Protein AF-A0A9P1CKZ2-F1 (afdb_monomer_lite)

Radius of gyration: 14.15 Å; chains: 1; bounding box: 36×32×31 Å

Organism: NCBI:txid2562237

Foldseek 3Di:
DDDPVVVVVCLPDDPVVCLVVPDLCSLVVLLVCLVVCPDPNVVSNVVVLCCQQPNDVRVLLVLLLDPRSLSVLLSSLVPDDPVSLVSNVVSCVVCVVVLVVDPSSVSSVVSNCVRVPD

Sequence (118 aa):
MGNQKFDEFWVKNLNVKVLLRVMPWAAFHFEKCLDIATGELEEERRALLAELLWGPGPPLLEIMLDRFGNYIAQRVIALSSSQEEERLQELLEKVRHKLRQSTNGKRILQAARRKFEV

InterPro domains:
  IPR001313 Pumilio RNA-binding repeat [PS50302] (51-93)
  IPR011989 Armadillo-like helical [G3DSA:1.25.10.10] (23-117)
  IPR016024 Armadillo-type fold [SSF48371] (30-111)
  IPR033133 Pumilio homology domain [PS50303] (1-116)

pLDDT: mean 70.17, std 18.51, range [33.28, 91.12]

Secondary structure (DSSP, 8-state):
---HHHHHHHHHH--HHHHHHH-TTHHHHHHHHHHH-SSTTHHHHHHHHHHHHHSSS-HHHHHHHSTTTHHHHHHHHHH--HHHHHHHHHHHHHHHHHHHHSHHHHHHHHHHHHHTT-

Structure (mmCIF, N/CA/C/O backbone):
data_AF-A0A9P1CKZ2-F1
#
_entry.id   AF-A0A9P1CKZ2-F1
#
loop_
_atom_site.group_PDB
_atom_site.id
_atom_site.type_symbol
_atom_site.label_atom_id
_atom_site.label_alt_id
_atom_site.label_comp_id
_atom_site.label_asym_id
_atom_site.label_entity_id
_atom_site.label_seq_id
_atom_site.pdbx_PDB_ins_code
_atom_site.Cartn_x
_atom_site.Cartn_y
_atom_site.Cartn_z
_atom_site.occupancy
_atom_site.B_iso_or_equiv
_atom_site.auth_seq_id
_atom_site.auth_comp_id
_atom_site.auth_asym_id
_atom_site.auth_atom_id
_atom_site.pdbx_PDB_model_num
ATOM 1 N N . MET A 1 1 ? 23.828 10.791 19.062 1.00 33.28 1 MET A N 1
ATOM 2 C CA . MET A 1 1 ? 23.459 11.979 18.259 1.00 33.28 1 MET A CA 1
ATOM 3 C C . MET A 1 1 ? 22.911 11.494 16.926 1.00 33.28 1 MET A C 1
ATOM 5 O O . MET A 1 1 ? 23.668 11.322 15.984 1.00 33.28 1 MET A O 1
ATOM 9 N N . GLY A 1 2 ? 21.625 11.136 16.895 1.00 41.41 2 GLY A N 1
ATOM 10 C CA . GLY A 1 2 ? 20.964 10.604 15.703 1.00 41.41 2 GLY A CA 1
ATOM 11 C C . GLY A 1 2 ? 20.309 11.729 14.910 1.00 41.41 2 GLY A C 1
ATOM 12 O O . GLY A 1 2 ? 19.359 12.328 15.391 1.00 41.41 2 GLY A O 1
ATOM 13 N N . ASN A 1 3 ? 20.902 12.063 13.765 1.00 38.16 3 ASN A N 1
ATOM 14 C CA . ASN A 1 3 ? 20.295 12.377 12.462 1.00 38.16 3 ASN A CA 1
ATOM 15 C C . ASN A 1 3 ? 18.903 13.036 12.342 1.00 38.16 3 ASN A C 1
ATOM 17 O O . ASN A 1 3 ? 18.265 12.897 11.306 1.00 38.16 3 ASN A O 1
ATOM 21 N N . GLN A 1 4 ? 18.487 13.878 13.281 1.00 42.25 4 GLN A N 1
ATOM 22 C CA . GLN A 1 4 ? 17.218 14.615 13.194 1.00 42.25 4 GLN A CA 1
ATOM 23 C C . GLN A 1 4 ? 17.089 15.478 11.914 1.00 42.25 4 GLN A C 1
ATOM 25 O O . GLN A 1 4 ? 15.999 15.657 11.386 1.00 42.25 4 GLN A O 1
ATOM 30 N N . LYS A 1 5 ? 18.214 15.954 11.355 1.00 38.44 5 LYS A N 1
ATOM 31 C CA . LYS A 1 5 ? 18.247 16.690 10.074 1.00 38.44 5 LYS A CA 1
ATOM 32 C C . LYS A 1 5 ? 18.209 15.803 8.828 1.00 38.44 5 LYS A C 1
ATOM 34 O O . LYS A 1 5 ? 17.883 16.294 7.752 1.00 38.44 5 LYS A O 1
ATOM 39 N N . PHE A 1 6 ? 18.596 14.534 8.948 1.00 40.03 6 PHE A N 1
ATOM 40 C CA . PHE A 1 6 ? 18.553 13.600 7.826 1.00 40.03 6 PHE A CA 1
ATOM 41 C C . PHE A 1 6 ? 17.095 13.221 7.572 1.00 40.03 6 PHE A C 1
ATOM 43 O O . PHE A 1 6 ? 16.614 13.386 6.457 1.00 40.03 6 PHE A O 1
ATOM 50 N N . ASP A 1 7 ? 16.368 12.853 8.626 1.00 41.47 7 ASP A N 1
ATOM 51 C CA . ASP A 1 7 ? 14.977 12.400 8.541 1.00 41.47 7 ASP A CA 1
ATOM 52 C C . ASP A 1 7 ? 14.039 13.489 7.982 1.00 41.47 7 ASP A C 1
ATOM 54 O O . ASP A 1 7 ? 13.259 13.219 7.070 1.00 41.47 7 ASP A O 1
ATOM 58 N N . GLU A 1 8 ? 14.190 14.752 8.403 1.00 38.31 8 GLU A N 1
ATOM 59 C CA . GLU A 1 8 ? 13.417 15.874 7.840 1.00 38.31 8 GLU A CA 1
ATOM 60 C C . GLU A 1 8 ? 13.680 16.127 6.347 1.00 38.31 8 GLU A C 1
ATOM 62 O O . GLU A 1 8 ? 12.775 16.535 5.614 1.00 38.31 8 GLU A O 1
ATOM 67 N N . PHE A 1 9 ? 14.916 15.916 5.882 1.00 37.94 9 PHE A N 1
ATOM 68 C CA . PHE A 1 9 ? 15.284 16.154 4.486 1.00 37.94 9 PHE A CA 1
ATOM 69 C C . PHE A 1 9 ? 14.647 15.118 3.554 1.00 37.94 9 PHE A C 1
ATOM 71 O O . PHE A 1 9 ? 14.197 15.471 2.461 1.00 37.94 9 PHE A O 1
ATOM 78 N N . TRP A 1 10 ? 14.555 13.860 4.004 1.00 43.03 10 TRP A N 1
ATOM 79 C CA . TRP A 1 10 ? 13.925 12.790 3.230 1.00 43.03 10 TRP A CA 1
ATOM 80 C C . TRP A 1 10 ? 12.400 12.924 3.177 1.00 43.03 10 TRP A C 1
ATOM 82 O O . TRP A 1 10 ? 11.812 12.671 2.128 1.00 43.03 10 TRP A O 1
ATOM 92 N N . VAL A 1 11 ? 11.768 13.391 4.258 1.00 45.06 11 VAL A N 1
ATOM 93 C CA . VAL A 1 11 ? 10.313 13.620 4.303 1.00 45.06 11 VAL A CA 1
ATOM 94 C C . VAL A 1 11 ? 9.887 14.777 3.387 1.00 45.06 11 VAL A C 1
ATOM 96 O O . VAL A 1 11 ? 8.837 14.703 2.758 1.00 45.06 11 VAL A O 1
ATOM 99 N N . LYS A 1 12 ? 10.707 15.830 3.251 1.00 41.28 12 LYS A N 1
ATOM 100 C CA . LYS A 1 12 ? 10.327 17.053 2.514 1.00 41.28 12 LYS A CA 1
ATOM 101 C C . LYS A 1 12 ? 10.600 17.035 1.003 1.00 41.28 12 LYS A C 1
ATOM 103 O O . LYS A 1 12 ? 10.062 17.890 0.309 1.00 41.28 12 LYS A O 1
ATOM 108 N N . ASN A 1 13 ? 11.435 16.129 0.480 1.00 39.44 13 ASN A N 1
ATOM 109 C CA . ASN A 1 13 ? 11.925 16.223 -0.910 1.00 39.44 13 ASN A CA 1
ATOM 110 C C . ASN A 1 13 ? 11.813 14.953 -1.763 1.00 39.44 13 ASN A C 1
ATOM 112 O O . ASN A 1 13 ? 12.268 14.968 -2.910 1.00 39.44 13 ASN A O 1
ATOM 116 N N . LEU A 1 14 ? 11.233 13.854 -1.270 1.00 47.94 14 LEU A N 1
ATOM 117 C CA . LEU A 1 14 ? 11.229 12.620 -2.049 1.00 47.94 14 LEU A CA 1
ATOM 118 C C . LEU A 1 14 ? 9.930 12.303 -2.760 1.00 47.94 14 LEU A C 1
ATOM 120 O O . LEU A 1 14 ? 8.999 11.726 -2.217 1.00 47.94 14 LEU A O 1
ATOM 124 N N . ASN A 1 15 ? 10.006 12.514 -4.070 1.00 50.62 15 ASN A N 1
ATOM 125 C CA . ASN A 1 15 ? 9.304 11.715 -5.052 1.00 50.62 15 ASN A CA 1
ATOM 126 C C . ASN A 1 15 ? 9.580 10.227 -4.759 1.00 50.62 15 ASN A C 1
ATOM 128 O O . ASN A 1 15 ? 10.700 9.738 -4.954 1.00 50.62 15 ASN A O 1
ATOM 132 N N . VAL A 1 16 ? 8.565 9.517 -4.260 1.00 51.50 16 VAL A N 1
ATOM 133 C CA . VAL A 1 16 ? 8.628 8.114 -3.806 1.00 51.50 16 VAL A CA 1
ATOM 134 C C . VAL A 1 16 ? 9.298 7.198 -4.844 1.00 51.50 16 VAL A C 1
ATOM 136 O O . VAL A 1 16 ? 9.997 6.246 -4.490 1.00 51.50 16 VAL A O 1
ATOM 139 N N . LYS A 1 17 ? 9.188 7.535 -6.137 1.00 47.06 17 LYS A N 1
ATOM 140 C CA . LYS A 1 17 ? 9.839 6.820 -7.248 1.00 47.06 17 LYS A CA 1
ATOM 141 C C . LYS A 1 17 ? 11.375 6.836 -7.196 1.00 47.06 17 LYS A C 1
ATOM 143 O O . LYS A 1 17 ? 12.001 5.859 -7.606 1.00 47.06 17 LYS A O 1
ATOM 148 N N . VAL A 1 18 ? 11.997 7.907 -6.698 1.00 43.50 18 VAL A N 1
ATOM 149 C CA . VAL A 1 18 ? 13.465 8.025 -6.594 1.00 43.50 18 VAL A CA 1
ATOM 150 C C . VAL A 1 18 ? 13.987 7.270 -5.371 1.00 43.50 18 VAL A C 1
ATOM 152 O O . VAL A 1 18 ? 14.994 6.572 -5.479 1.00 43.50 18 VAL A O 1
ATOM 155 N N . LEU A 1 19 ? 13.276 7.322 -4.237 1.00 49.59 19 LEU A N 1
ATOM 156 C CA . LEU A 1 19 ? 13.685 6.648 -2.996 1.00 49.59 19 LEU A CA 1
ATOM 157 C C . LEU A 1 19 ? 13.855 5.136 -3.207 1.00 49.59 19 LEU A C 1
ATOM 159 O O . LEU A 1 19 ? 14.881 4.552 -2.859 1.00 49.59 19 LEU A O 1
ATOM 163 N N . LEU A 1 20 ? 12.855 4.517 -3.835 1.00 48.31 20 LEU A N 1
ATOM 164 C CA . LEU A 1 20 ? 12.796 3.069 -4.044 1.00 48.31 20 LEU A CA 1
ATOM 165 C C . LEU A 1 20 ? 13.795 2.570 -5.077 1.00 48.31 20 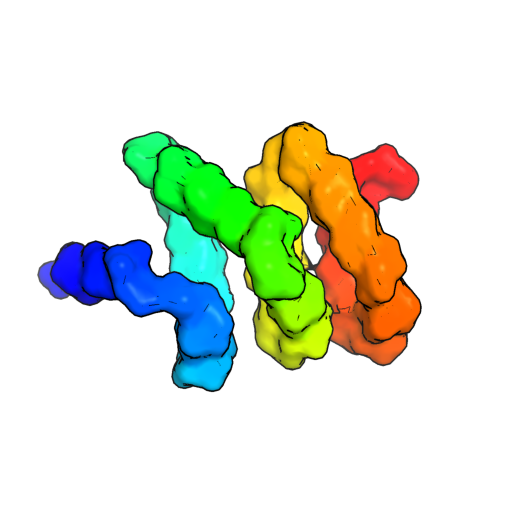LEU A C 1
ATOM 167 O O . LEU A 1 20 ? 14.271 1.441 -4.989 1.00 48.31 20 LEU A O 1
ATOM 171 N N . ARG A 1 21 ? 14.139 3.423 -6.043 1.00 39.56 21 ARG A N 1
ATOM 172 C CA . ARG A 1 21 ? 15.084 3.084 -7.103 1.00 39.56 21 ARG A CA 1
ATOM 173 C C . ARG A 1 21 ? 16.542 3.209 -6.664 1.00 39.56 21 ARG A C 1
ATOM 175 O O . ARG A 1 21 ? 17.392 2.527 -7.229 1.00 39.56 21 ARG A O 1
ATOM 182 N N . VAL A 1 22 ? 16.839 4.072 -5.690 1.00 36.62 22 VAL A N 1
ATOM 183 C CA . VAL A 1 22 ? 18.220 4.431 -5.330 1.00 36.62 22 VAL A CA 1
ATOM 184 C C . VAL A 1 22 ? 18.731 3.676 -4.100 1.00 36.62 22 VAL A C 1
ATOM 186 O O . VAL A 1 22 ? 19.938 3.475 -3.987 1.00 36.62 22 VAL A O 1
ATOM 189 N N . MET A 1 23 ? 17.864 3.196 -3.198 1.00 41.28 23 MET A N 1
ATOM 190 C CA . MET A 1 23 ? 18.329 2.531 -1.976 1.00 41.28 23 MET A CA 1
ATOM 191 C C . MET A 1 23 ? 17.649 1.180 -1.709 1.00 41.28 23 MET A C 1
ATOM 193 O O . MET A 1 23 ? 16.458 1.141 -1.419 1.00 41.28 23 MET A O 1
ATOM 197 N N . PRO A 1 24 ? 18.409 0.068 -1.641 1.00 43.34 24 PRO A N 1
ATOM 198 C CA . PRO A 1 24 ? 17.914 -1.216 -1.123 1.00 43.34 24 PRO A CA 1
ATOM 199 C C . PRO A 1 24 ? 17.364 -1.111 0.311 1.00 43.34 24 PRO A C 1
ATOM 201 O O . PRO A 1 24 ? 16.522 -1.897 0.730 1.00 43.34 24 PRO A O 1
ATOM 204 N N . TRP A 1 25 ? 17.838 -0.107 1.053 1.00 45.09 25 TRP A N 1
ATOM 205 C CA . TRP A 1 25 ? 17.473 0.190 2.435 1.00 45.09 25 TRP A CA 1
ATOM 206 C C . TRP A 1 25 ? 16.252 1.107 2.525 1.00 45.09 25 TRP A C 1
ATOM 208 O O . TRP A 1 25 ? 15.751 1.322 3.624 1.00 45.09 25 TRP A O 1
ATOM 218 N N . ALA A 1 26 ? 15.766 1.646 1.400 1.00 52.62 26 ALA A N 1
ATOM 219 C CA . ALA A 1 26 ? 14.573 2.480 1.368 1.00 52.62 26 ALA A CA 1
ATOM 220 C C . ALA A 1 26 ? 13.369 1.726 1.913 1.00 52.62 26 ALA A C 1
ATOM 222 O O . ALA A 1 26 ? 12.655 2.284 2.723 1.00 52.62 26 ALA A O 1
ATOM 223 N N . ALA A 1 27 ? 13.185 0.451 1.555 1.00 56.03 27 ALA A N 1
ATOM 224 C CA . ALA A 1 27 ? 12.094 -0.359 2.093 1.00 56.03 27 ALA A CA 1
ATOM 225 C C . ALA A 1 27 ? 12.182 -0.516 3.621 1.00 56.03 27 ALA A C 1
ATOM 227 O O . ALA A 1 27 ? 11.171 -0.390 4.295 1.00 56.03 27 ALA A O 1
ATOM 228 N N . PHE A 1 28 ? 13.387 -0.698 4.173 1.00 54.50 28 PHE A N 1
ATOM 229 C CA . PHE A 1 28 ? 13.608 -0.795 5.621 1.00 54.50 28 PHE A CA 1
ATOM 230 C C . PHE A 1 28 ? 13.336 0.529 6.345 1.00 54.50 28 PHE A C 1
ATOM 232 O O . PHE A 1 28 ? 12.702 0.548 7.398 1.00 54.50 28 PHE A O 1
ATOM 239 N N . HIS A 1 29 ? 13.794 1.646 5.778 1.00 57.81 29 HIS A N 1
ATOM 240 C CA . HIS A 1 29 ? 13.509 2.964 6.337 1.00 57.81 29 HIS A CA 1
ATOM 241 C C . HIS A 1 29 ? 12.036 3.335 6.156 1.00 57.81 29 HIS A C 1
ATOM 243 O O . HIS A 1 29 ? 11.467 3.918 7.060 1.00 57.81 29 HIS A O 1
ATOM 249 N N . PHE A 1 30 ? 11.391 2.930 5.059 1.00 62.81 30 PHE A N 1
ATOM 250 C CA . PHE A 1 30 ? 9.969 3.154 4.797 1.00 62.81 30 PHE A CA 1
ATOM 251 C C . PHE A 1 30 ? 9.082 2.343 5.743 1.00 62.81 30 PHE A C 1
ATOM 253 O O . PHE A 1 30 ? 8.128 2.883 6.291 1.00 62.81 30 PHE A O 1
ATOM 260 N N . GLU A 1 31 ? 9.420 1.074 5.991 1.00 55.62 31 GLU A N 1
ATOM 261 C CA . GLU A 1 31 ? 8.785 0.265 7.036 1.00 55.62 31 GLU A CA 1
ATOM 262 C C . GLU A 1 31 ? 8.933 0.941 8.398 1.00 55.62 31 GLU A C 1
ATOM 264 O O . GLU A 1 31 ? 7.937 1.152 9.078 1.00 55.62 31 GLU A O 1
ATOM 269 N N . LYS A 1 32 ? 10.142 1.387 8.763 1.00 55.97 32 LYS A N 1
ATOM 270 C CA . LYS A 1 32 ? 10.342 2.116 10.021 1.00 55.97 32 LYS A CA 1
ATOM 271 C C . LYS A 1 32 ? 9.599 3.448 10.075 1.00 55.97 32 LYS A C 1
ATOM 273 O O . LYS A 1 32 ? 9.067 3.774 11.126 1.00 55.97 32 LYS A O 1
ATOM 278 N N . CYS A 1 33 ? 9.523 4.200 8.980 1.00 57.84 33 CYS A N 1
ATOM 279 C CA . CYS A 1 33 ? 8.748 5.436 8.915 1.00 57.84 33 CYS A CA 1
ATOM 280 C C . CYS A 1 33 ? 7.260 5.154 9.132 1.00 57.84 33 CYS A C 1
ATOM 282 O O . CYS A 1 33 ? 6.624 5.862 9.900 1.00 57.84 33 CYS A O 1
ATOM 284 N N . LEU A 1 34 ? 6.721 4.098 8.521 1.00 57.16 34 LEU A N 1
ATOM 285 C CA . LEU A 1 34 ? 5.330 3.693 8.709 1.00 57.16 34 LEU A CA 1
ATOM 286 C C . LEU A 1 34 ? 5.042 3.167 10.127 1.00 57.16 34 LEU A C 1
ATOM 288 O O . LEU A 1 34 ? 3.939 3.368 10.627 1.00 57.16 34 LEU A O 1
ATOM 292 N N . ASP A 1 35 ? 6.020 2.526 10.772 1.00 56.56 35 ASP A N 1
ATOM 293 C CA . ASP A 1 35 ? 5.916 2.020 12.149 1.00 56.56 35 ASP A CA 1
ATOM 294 C C . ASP A 1 35 ? 6.005 3.134 13.191 1.00 56.56 35 ASP A C 1
ATOM 296 O O . ASP A 1 35 ? 5.327 3.078 14.211 1.00 56.56 35 ASP A O 1
ATOM 300 N N . ILE A 1 36 ? 6.861 4.126 12.941 1.00 49.69 36 ILE A N 1
ATOM 301 C CA . ILE A 1 36 ? 7.084 5.273 13.828 1.00 49.69 36 ILE A CA 1
ATOM 302 C C . ILE A 1 36 ? 5.974 6.312 13.656 1.00 49.69 36 ILE A C 1
ATOM 304 O O . ILE A 1 36 ? 5.684 7.051 14.593 1.00 49.69 36 ILE A O 1
ATOM 308 N N . ALA A 1 37 ? 5.310 6.349 12.499 1.00 51.59 37 ALA A N 1
ATOM 309 C CA . ALA A 1 37 ? 4.240 7.299 12.219 1.00 51.59 37 ALA A CA 1
ATOM 310 C C . ALA A 1 37 ? 2.898 6.969 12.900 1.00 51.59 37 ALA A C 1
ATOM 312 O O . ALA A 1 37 ? 1.838 7.306 12.383 1.00 51.59 37 ALA A O 1
ATOM 313 N N . THR A 1 38 ? 2.939 6.324 14.065 1.00 48.59 38 THR A N 1
ATOM 314 C CA . THR A 1 38 ? 1.805 6.204 14.981 1.00 48.59 38 THR A CA 1
ATOM 315 C C . THR A 1 38 ? 1.900 7.323 16.021 1.00 48.59 38 THR A C 1
ATOM 317 O O . THR A 1 38 ? 2.834 7.329 16.825 1.00 48.59 38 THR A O 1
ATOM 320 N N . GLY A 1 39 ? 0.961 8.274 16.018 1.00 60.22 39 GLY A N 1
ATOM 321 C CA . GLY A 1 39 ? 0.948 9.411 16.953 1.00 60.22 39 GLY A CA 1
ATOM 322 C C . GLY A 1 39 ? 1.062 10.764 16.247 1.00 60.22 39 GLY A C 1
ATOM 323 O O . GLY A 1 39 ? 0.194 11.114 15.457 1.00 60.22 39 GLY A O 1
ATOM 324 N N . GLU A 1 40 ? 2.114 11.537 16.531 1.00 50.50 40 GLU A N 1
ATOM 325 C CA . GLU A 1 40 ? 2.287 12.913 16.019 1.00 50.50 40 GLU A CA 1
ATOM 326 C C . GLU A 1 40 ? 2.436 13.012 14.491 1.00 50.50 40 GLU A C 1
ATOM 328 O O . GLU A 1 40 ? 2.198 14.077 13.936 1.00 50.50 40 GLU A O 1
ATOM 333 N N . LEU A 1 41 ? 2.795 11.914 13.817 1.00 56.12 41 LEU A N 1
ATOM 334 C CA . LEU A 1 41 ? 3.051 11.858 12.369 1.00 56.12 41 LEU A CA 1
ATOM 335 C C . LEU A 1 41 ? 1.934 11.149 11.576 1.00 56.12 41 LEU A C 1
ATOM 337 O O . LEU A 1 41 ? 2.137 10.687 10.450 1.00 56.12 41 LEU A O 1
ATOM 341 N N . GLU A 1 42 ? 0.753 11.002 12.180 1.00 65.25 42 GLU A N 1
ATOM 342 C CA . GLU A 1 42 ? -0.392 10.317 11.565 1.00 65.25 42 GLU A CA 1
ATOM 343 C C . GLU A 1 42 ? -0.871 11.029 10.284 1.00 65.25 42 GLU A C 1
ATOM 345 O O . GLU A 1 42 ? -1.325 10.381 9.337 1.00 65.25 42 GLU A O 1
ATOM 350 N N . GLU A 1 43 ? -0.738 12.357 10.221 1.00 64.31 43 GLU A N 1
ATOM 351 C CA . GLU A 1 43 ? -1.109 13.150 9.043 1.00 64.31 43 GLU A CA 1
ATOM 352 C C . GLU A 1 43 ? -0.126 12.944 7.883 1.00 64.31 43 GLU A C 1
ATOM 354 O O . GLU A 1 43 ? -0.547 12.733 6.744 1.00 64.31 43 GLU A O 1
ATOM 359 N N . GLU A 1 44 ? 1.178 12.904 8.156 1.00 65.25 44 GLU A N 1
ATOM 360 C CA . GLU A 1 44 ? 2.214 12.584 7.172 1.00 65.25 44 GLU A CA 1
ATOM 361 C C . GLU A 1 44 ? 2.057 11.153 6.652 1.00 65.25 44 GLU A C 1
ATOM 363 O O . GLU A 1 44 ? 2.179 10.911 5.447 1.00 65.25 44 GLU A O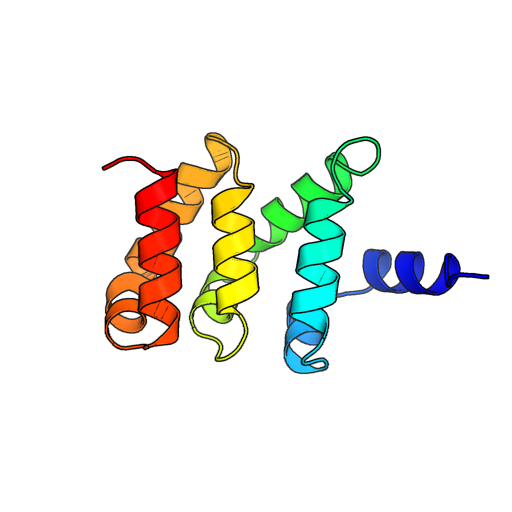 1
ATOM 368 N N . ARG A 1 45 ? 1.720 10.203 7.537 1.00 70.38 45 ARG A N 1
ATOM 369 C CA . ARG A 1 45 ? 1.390 8.822 7.153 1.00 70.38 45 ARG A CA 1
ATOM 370 C C . ARG A 1 45 ? 0.224 8.796 6.173 1.00 70.38 45 ARG A C 1
ATOM 372 O O . ARG A 1 45 ? 0.313 8.140 5.133 1.00 70.38 45 ARG A O 1
ATOM 379 N N . ARG A 1 46 ? -0.855 9.517 6.489 1.00 72.38 46 ARG A N 1
ATOM 380 C CA . ARG A 1 46 ? -2.056 9.591 5.650 1.00 72.38 46 ARG A CA 1
ATOM 381 C C . ARG A 1 46 ? -1.759 10.249 4.305 1.00 72.38 46 ARG A C 1
ATOM 383 O O . ARG A 1 46 ? -2.199 9.740 3.279 1.00 72.38 46 ARG A O 1
ATOM 390 N N . ALA A 1 47 ? -0.973 11.325 4.286 1.00 72.94 47 ALA A N 1
ATOM 391 C CA . ALA A 1 47 ? -0.558 11.994 3.053 1.00 72.94 47 ALA A CA 1
ATOM 392 C C . ALA A 1 47 ? 0.271 11.066 2.148 1.00 72.94 47 ALA A C 1
ATOM 394 O O . ALA A 1 47 ? 0.015 10.972 0.947 1.00 72.94 47 ALA A O 1
ATOM 395 N N . LEU A 1 48 ? 1.209 10.319 2.732 1.00 74.31 48 LEU A N 1
ATOM 396 C CA . LEU A 1 48 ? 2.048 9.365 2.010 1.00 74.31 48 LEU A CA 1
ATOM 397 C C . LEU A 1 48 ? 1.240 8.191 1.441 1.00 74.31 48 LEU A C 1
ATOM 399 O O . LEU A 1 48 ? 1.418 7.814 0.281 1.00 74.31 48 LEU A O 1
ATOM 403 N N . LEU A 1 49 ? 0.332 7.617 2.237 1.00 78.50 49 LEU A N 1
ATOM 404 C CA . LEU A 1 49 ? -0.595 6.585 1.762 1.00 78.50 49 LEU A CA 1
ATOM 405 C C . LEU A 1 49 ? -1.483 7.127 0.645 1.00 78.50 49 LEU A C 1
ATOM 407 O O . LEU A 1 49 ? -1.697 6.439 -0.358 1.00 78.50 49 LEU A O 1
ATOM 411 N N . ALA A 1 50 ? -1.929 8.376 0.770 1.00 80.19 50 ALA A N 1
ATOM 412 C CA . ALA A 1 50 ? -2.757 8.987 -0.244 1.00 80.19 50 ALA A CA 1
ATOM 413 C C . ALA A 1 50 ? -2.025 9.138 -1.585 1.00 80.19 50 ALA A C 1
ATOM 415 O O . ALA A 1 50 ? -2.565 8.785 -2.639 1.00 80.19 50 ALA A O 1
ATOM 416 N N . GLU A 1 51 ? -0.768 9.577 -1.557 1.00 79.19 51 GLU A N 1
ATOM 417 C CA . GLU A 1 51 ? 0.064 9.676 -2.756 1.00 79.19 51 GLU A CA 1
ATOM 418 C C . GLU A 1 51 ? 0.319 8.299 -3.394 1.00 79.19 51 GLU A C 1
ATOM 420 O O . GLU A 1 51 ? 0.221 8.143 -4.615 1.00 79.19 51 GLU A O 1
ATOM 425 N N . LEU A 1 52 ? 0.571 7.269 -2.582 1.00 81.44 52 LEU A N 1
ATOM 426 C CA . LEU A 1 52 ? 0.790 5.902 -3.062 1.00 81.44 52 LEU A CA 1
ATOM 427 C C . LEU A 1 52 ? -0.437 5.297 -3.766 1.00 81.44 52 LEU A C 1
ATOM 429 O O . LEU A 1 52 ? -0.277 4.564 -4.751 1.00 81.44 52 LEU A O 1
ATOM 433 N N . LEU A 1 53 ? -1.641 5.572 -3.259 1.00 84.25 53 LEU A N 1
ATOM 434 C CA . LEU A 1 53 ? -2.896 4.946 -3.697 1.00 84.25 53 LEU A CA 1
ATOM 435 C C . LEU A 1 53 ? -3.625 5.724 -4.803 1.00 84.25 53 LEU A C 1
ATOM 437 O O . LEU A 1 53 ? -4.228 5.116 -5.704 1.00 84.25 53 LEU A O 1
ATOM 441 N N . TRP A 1 54 ? -3.575 7.055 -4.745 1.00 84.75 54 TRP A N 1
ATOM 442 C CA . TRP A 1 54 ? -4.305 7.952 -5.650 1.00 84.75 54 TRP A CA 1
ATOM 443 C C . TRP A 1 54 ? -3.400 8.832 -6.520 1.00 84.75 54 TRP A C 1
ATOM 445 O O . TRP A 1 54 ? -3.914 9.571 -7.359 1.00 84.75 54 TRP A O 1
ATOM 455 N N . GLY A 1 55 ? -2.074 8.721 -6.397 1.00 75.12 55 GLY A N 1
ATOM 456 C CA . GLY A 1 55 ? -1.131 9.427 -7.263 1.00 75.12 55 GLY A CA 1
ATOM 457 C C . GLY A 1 55 ? -1.279 9.091 -8.761 1.00 75.12 55 GLY A C 1
ATOM 458 O O . GLY A 1 55 ? -1.856 8.060 -9.133 1.00 75.12 55 GLY A O 1
ATOM 459 N N . PRO A 1 56 ? -0.749 9.951 -9.654 1.00 60.00 56 PRO A N 1
ATOM 460 C CA . PRO A 1 56 ? -0.852 9.781 -11.102 1.00 60.00 56 PRO A CA 1
ATOM 461 C C . PRO A 1 56 ? -0.103 8.525 -11.563 1.00 60.00 56 PRO A C 1
ATOM 463 O O . PRO A 1 56 ? 1.124 8.472 -11.517 1.00 60.00 56 PRO A O 1
ATOM 466 N N . GLY A 1 57 ? -0.855 7.514 -12.012 1.00 66.88 57 GLY A N 1
ATOM 467 C CA . GLY A 1 57 ? -0.321 6.163 -12.200 1.00 66.88 57 GLY A CA 1
ATOM 468 C C . GLY A 1 57 ? 0.107 5.598 -10.842 1.00 66.88 57 GLY A C 1
ATOM 469 O O . GLY A 1 57 ? 1.276 5.753 -10.494 1.00 66.88 57 GLY A O 1
ATOM 470 N N . PRO A 1 58 ? -0.817 4.994 -10.065 1.00 69.38 58 PRO A N 1
ATOM 471 C CA . PRO A 1 58 ? -0.636 4.747 -8.636 1.00 69.38 58 PRO A CA 1
ATOM 472 C C . PRO A 1 58 ? 0.730 4.117 -8.360 1.00 69.38 58 PRO A C 1
ATOM 474 O O . PRO A 1 58 ? 0.944 2.975 -8.786 1.00 69.38 58 PRO A O 1
ATOM 477 N N . PRO A 1 59 ? 1.661 4.836 -7.698 1.00 78.31 59 PRO A N 1
ATOM 478 C CA . PRO A 1 59 ? 3.030 4.365 -7.500 1.00 78.31 59 PRO A CA 1
ATOM 479 C C . PRO A 1 59 ? 3.067 2.966 -6.893 1.00 78.31 59 PRO A C 1
ATOM 481 O O . PRO A 1 59 ? 3.909 2.147 -7.255 1.00 78.31 59 PRO A O 1
ATOM 484 N N . LEU A 1 60 ? 2.083 2.647 -6.050 1.00 81.50 60 LEU A N 1
ATOM 485 C CA . LEU A 1 60 ? 1.932 1.333 -5.452 1.00 81.50 60 LEU A CA 1
ATOM 486 C C . LEU A 1 60 ? 1.853 0.177 -6.468 1.00 81.50 60 LEU A C 1
ATOM 488 O O . LEU A 1 60 ? 2.360 -0.902 -6.178 1.00 81.50 60 LEU A O 1
ATOM 492 N N . LEU A 1 61 ? 1.287 0.375 -7.663 1.00 82.50 61 LEU A N 1
ATOM 493 C CA . LEU A 1 61 ? 1.259 -0.659 -8.708 1.00 82.50 61 LEU A CA 1
ATOM 494 C C . LEU A 1 61 ? 2.663 -1.004 -9.210 1.00 82.50 61 LEU A C 1
ATOM 496 O O . LEU A 1 61 ? 2.971 -2.178 -9.415 1.00 82.50 61 LEU A O 1
ATOM 500 N N . GLU A 1 62 ? 3.512 0.006 -9.404 1.00 81.75 62 GLU A N 1
ATOM 501 C CA . GLU A 1 62 ? 4.911 -0.191 -9.793 1.00 81.75 62 GLU A CA 1
ATOM 502 C C . GLU A 1 62 ? 5.683 -0.868 -8.651 1.00 81.75 62 GLU A C 1
ATOM 504 O O . GLU A 1 62 ? 6.409 -1.832 -8.883 1.00 81.75 62 GLU A O 1
ATOM 509 N N . ILE A 1 63 ? 5.443 -0.438 -7.408 1.00 81.25 63 ILE A N 1
ATOM 510 C CA . ILE A 1 63 ? 6.046 -1.006 -6.192 1.00 81.25 63 ILE A CA 1
ATOM 511 C C . ILE A 1 63 ? 5.678 -2.483 -6.021 1.00 81.25 63 ILE A C 1
ATOM 513 O O . ILE A 1 63 ? 6.540 -3.310 -5.740 1.00 81.25 63 ILE A O 1
ATOM 517 N N . MET A 1 64 ? 4.413 -2.851 -6.229 1.00 83.56 64 MET A N 1
ATOM 518 C CA . MET A 1 64 ? 3.947 -4.238 -6.121 1.00 83.56 64 MET A CA 1
ATOM 519 C C . MET A 1 64 ? 4.611 -5.177 -7.137 1.00 83.56 64 MET A C 1
ATOM 521 O O . MET A 1 64 ? 4.698 -6.382 -6.893 1.00 83.56 64 MET A O 1
ATOM 525 N N . LEU A 1 65 ? 5.059 -4.643 -8.274 1.00 80.94 65 LEU A N 1
ATOM 526 C CA . LEU A 1 65 ? 5.738 -5.397 -9.328 1.00 80.94 65 LEU A CA 1
ATOM 527 C C . LEU A 1 65 ? 7.268 -5.348 -9.212 1.00 80.94 65 LEU A C 1
ATOM 529 O O . LEU A 1 65 ? 7.947 -6.107 -9.906 1.00 80.94 65 LEU A O 1
ATOM 533 N N . ASP A 1 66 ? 7.806 -4.491 -8.346 1.00 80.81 66 ASP A N 1
ATOM 534 C CA . ASP A 1 66 ? 9.238 -4.371 -8.115 1.00 80.81 66 ASP A CA 1
ATOM 535 C C . ASP A 1 66 ? 9.799 -5.557 -7.307 1.00 80.81 66 ASP A C 1
ATOM 537 O O . ASP A 1 66 ? 9.133 -6.170 -6.466 1.00 80.81 66 ASP A O 1
ATOM 5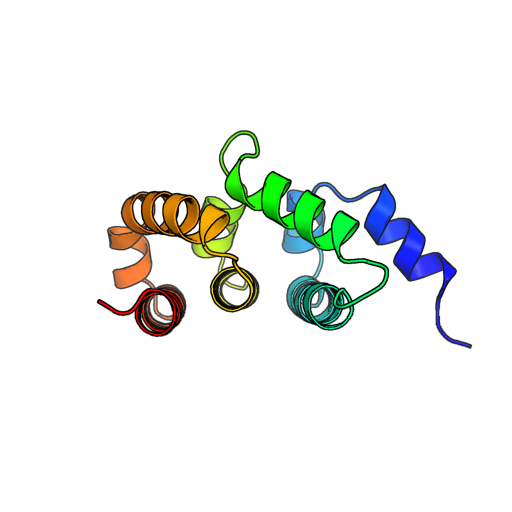41 N N . ARG A 1 67 ? 11.073 -5.881 -7.552 1.00 72.50 67 ARG A N 1
ATOM 542 C CA . ARG A 1 67 ? 11.769 -7.006 -6.910 1.00 72.50 67 ARG A CA 1
ATOM 543 C C . ARG A 1 67 ? 11.946 -6.845 -5.393 1.00 72.50 67 ARG A C 1
ATOM 545 O O . ARG A 1 67 ? 12.130 -7.863 -4.727 1.00 72.50 67 ARG A O 1
ATOM 552 N N . PHE A 1 68 ? 11.893 -5.621 -4.866 1.00 73.19 68 PHE A N 1
ATOM 553 C CA . PHE A 1 68 ? 11.992 -5.298 -3.436 1.00 73.19 68 PHE A CA 1
ATOM 554 C C . PHE A 1 68 ? 10.736 -4.612 -2.881 1.00 73.19 68 PHE A C 1
ATOM 556 O O . PHE A 1 68 ? 10.511 -4.625 -1.671 1.00 73.19 68 PHE A O 1
ATOM 563 N N . GLY A 1 69 ? 9.881 -4.051 -3.737 1.00 74.44 69 GLY A N 1
ATOM 564 C CA . GLY A 1 69 ? 8.668 -3.349 -3.309 1.00 74.44 69 GLY A CA 1
ATOM 565 C C . GLY A 1 69 ? 7.615 -4.229 -2.620 1.00 74.44 69 GLY A C 1
ATOM 566 O O . GLY A 1 69 ? 6.675 -3.711 -2.018 1.00 74.44 69 GLY A O 1
ATOM 567 N N . ASN A 1 70 ? 7.790 -5.555 -2.598 1.00 82.12 70 ASN A N 1
ATOM 568 C CA . ASN A 1 70 ? 6.889 -6.469 -1.895 1.00 82.12 70 ASN A CA 1
ATOM 569 C C . ASN A 1 70 ? 6.786 -6.210 -0.388 1.00 82.12 70 ASN A C 1
ATOM 571 O O .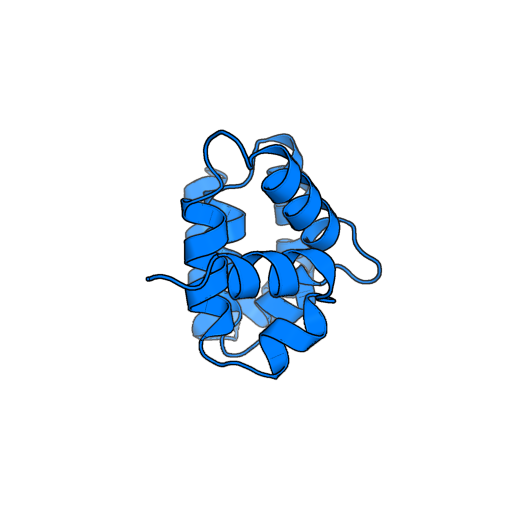 ASN A 1 70 ? 5.759 -6.539 0.197 1.00 82.12 70 ASN A O 1
ATOM 575 N N . TYR A 1 71 ? 7.840 -5.688 0.234 1.00 81.00 71 TYR A N 1
ATOM 576 C CA . TYR A 1 71 ? 7.873 -5.361 1.661 1.00 81.00 71 TYR A CA 1
ATOM 577 C C . TYR A 1 71 ? 6.981 -4.152 1.953 1.00 81.00 71 TYR A C 1
ATOM 579 O O . TYR A 1 71 ? 6.059 -4.216 2.763 1.00 81.00 71 TYR A O 1
ATOM 587 N N . ILE A 1 72 ? 7.142 -3.107 1.142 1.00 81.50 72 ILE A N 1
ATOM 588 C CA . ILE A 1 72 ? 6.335 -1.888 1.201 1.00 81.50 72 ILE A CA 1
ATOM 589 C C . ILE A 1 72 ? 4.871 -2.194 0.911 1.00 81.50 72 ILE A C 1
ATOM 591 O O . ILE A 1 72 ? 4.002 -1.786 1.671 1.00 81.50 72 ILE A O 1
ATOM 595 N N . ALA A 1 73 ? 4.586 -2.969 -0.138 1.00 85.56 73 ALA A N 1
ATOM 596 C CA . ALA A 1 73 ? 3.219 -3.354 -0.469 1.00 85.56 73 ALA A CA 1
ATOM 597 C C . ALA A 1 73 ? 2.542 -4.125 0.677 1.00 85.56 73 ALA A C 1
ATOM 599 O O . ALA A 1 73 ? 1.396 -3.840 1.010 1.00 85.56 73 ALA A O 1
ATOM 600 N N . GLN A 1 74 ? 3.248 -5.065 1.317 1.00 86.00 74 GLN A N 1
ATOM 601 C CA . GLN A 1 74 ? 2.724 -5.786 2.483 1.00 86.00 74 GLN A CA 1
ATOM 602 C C . GLN A 1 74 ? 2.469 -4.849 3.667 1.00 86.00 74 GLN A C 1
ATOM 604 O O . GLN A 1 74 ? 1.447 -4.993 4.337 1.00 86.00 74 GLN A O 1
ATOM 609 N N . ARG A 1 75 ? 3.361 -3.881 3.915 1.00 83.75 75 ARG A N 1
ATOM 610 C CA . ARG A 1 75 ? 3.202 -2.928 5.019 1.00 83.75 75 ARG A CA 1
ATOM 611 C C . ARG A 1 75 ? 2.043 -1.964 4.787 1.00 83.75 75 ARG A C 1
ATOM 613 O O . ARG A 1 75 ? 1.241 -1.775 5.695 1.00 83.75 75 ARG A O 1
ATOM 620 N N . VAL A 1 76 ? 1.909 -1.436 3.572 1.00 84.94 76 VAL A N 1
ATOM 621 C CA . VAL A 1 76 ? 0.777 -0.592 3.162 1.00 84.94 76 VAL A CA 1
ATOM 622 C C . VAL A 1 76 ? -0.544 -1.343 3.347 1.00 84.94 76 VAL A C 1
ATOM 624 O O . VAL A 1 76 ? -1.465 -0.796 3.938 1.00 84.94 76 VAL A O 1
ATOM 627 N N . ILE A 1 77 ? -0.616 -2.617 2.942 1.00 88.81 77 ILE A N 1
ATOM 628 C CA . ILE A 1 77 ? -1.797 -3.468 3.175 1.00 88.81 77 ILE A CA 1
ATOM 629 C C . ILE A 1 77 ? -2.056 -3.684 4.674 1.00 88.81 77 ILE A C 1
ATOM 631 O O . ILE A 1 77 ? -3.197 -3.670 5.119 1.00 88.81 77 ILE A O 1
ATOM 635 N N . ALA A 1 78 ? -1.019 -3.904 5.483 1.00 85.31 78 ALA A N 1
ATOM 636 C CA . ALA A 1 78 ? -1.199 -4.136 6.916 1.00 85.31 78 ALA A CA 1
ATOM 637 C C . ALA A 1 78 ? -1.758 -2.896 7.643 1.00 85.31 78 ALA A C 1
ATOM 639 O O . ALA A 1 78 ? -2.603 -3.030 8.531 1.00 85.31 78 ALA A O 1
ATOM 640 N N . LEU A 1 79 ? -1.291 -1.706 7.254 1.00 81.50 79 LEU A N 1
ATOM 641 C CA . LEU A 1 79 ? -1.579 -0.428 7.912 1.00 81.50 79 LEU A CA 1
ATOM 642 C C . LEU A 1 79 ? -2.739 0.357 7.296 1.00 81.50 79 LEU A C 1
ATOM 644 O O . LEU A 1 79 ? -3.078 1.425 7.812 1.00 81.50 79 LEU A O 1
ATOM 648 N N . SER A 1 80 ? -3.327 -0.142 6.211 1.00 85.06 80 SER A N 1
ATOM 649 C CA . SER A 1 80 ? -4.468 0.508 5.584 1.00 85.06 80 SER A CA 1
ATOM 650 C C . SER A 1 80 ? -5.682 0.515 6.512 1.00 85.06 80 SER A C 1
ATOM 652 O O . SER A 1 80 ? -5.953 -0.456 7.233 1.00 85.06 80 SER A O 1
ATOM 654 N N . SER A 1 81 ? -6.397 1.632 6.471 1.00 84.94 81 SER A N 1
ATOM 655 C CA . SER A 1 81 ? -7.723 1.846 7.044 1.00 84.94 81 SER A CA 1
ATOM 656 C C . SER A 1 81 ? -8.812 1.438 6.053 1.00 84.94 81 SER A C 1
ATOM 658 O O . SER A 1 81 ? -8.555 1.382 4.853 1.00 84.94 81 SER A O 1
ATOM 660 N N . SER A 1 82 ? -10.044 1.222 6.520 1.00 84.00 82 SER A N 1
ATOM 661 C CA . SER A 1 82 ? -11.160 0.738 5.689 1.00 84.00 82 SER A CA 1
ATOM 662 C C . SER A 1 82 ? -11.392 1.540 4.398 1.00 84.00 82 SER A C 1
ATOM 664 O O . SER A 1 82 ? -11.774 0.962 3.387 1.00 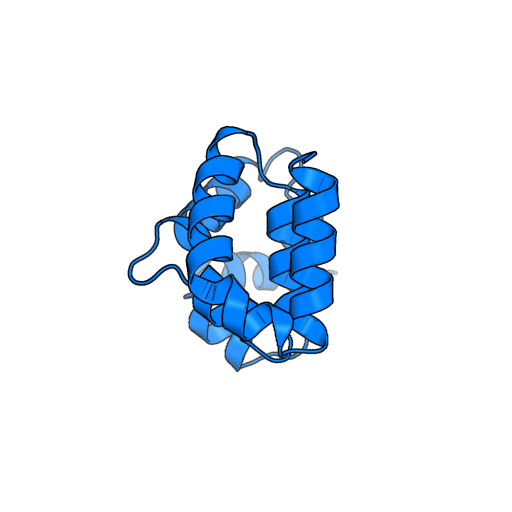84.00 82 SER A O 1
ATOM 666 N N . GLN A 1 83 ? -11.112 2.848 4.393 1.00 84.56 83 GLN A N 1
ATOM 667 C CA . GLN A 1 83 ? -11.212 3.686 3.191 1.00 84.56 83 GLN A CA 1
ATOM 668 C C . GLN A 1 83 ? -10.144 3.345 2.135 1.00 84.56 83 GLN A C 1
ATOM 670 O O . GLN A 1 83 ? -10.394 3.388 0.933 1.00 84.56 83 GLN A O 1
ATOM 675 N N . GLU A 1 84 ? -8.934 3.019 2.576 1.00 87.94 84 GLU A N 1
ATOM 676 C CA . GLU A 1 84 ? -7.798 2.694 1.710 1.00 87.94 84 GLU A CA 1
ATOM 677 C C . GLU A 1 84 ? -7.877 1.250 1.195 1.00 87.94 84 GLU A C 1
ATOM 679 O O . GLU A 1 84 ? -7.345 0.946 0.126 1.00 87.94 84 GLU A O 1
ATOM 684 N N . GLU A 1 85 ? -8.555 0.362 1.929 1.00 89.69 85 GLU A N 1
ATOM 685 C CA . GLU A 1 85 ? -8.716 -1.051 1.568 1.00 89.69 85 GLU A CA 1
ATOM 686 C C . GLU A 1 85 ? -9.448 -1.235 0.241 1.00 89.69 85 GLU A C 1
ATOM 688 O O . GLU A 1 85 ? -8.981 -2.004 -0.598 1.00 89.69 85 GLU A O 1
ATOM 693 N N . GLU A 1 86 ? -10.540 -0.503 0.010 1.00 89.62 86 GLU A N 1
ATOM 694 C CA . GLU A 1 86 ? -11.286 -0.565 -1.253 1.00 89.62 86 GLU A CA 1
ATOM 695 C C . GLU A 1 86 ? -10.366 -0.227 -2.434 1.00 89.62 86 GLU A C 1
ATOM 697 O O . GLU A 1 86 ? -10.243 -0.988 -3.398 1.00 89.62 86 GLU A O 1
ATOM 702 N N . ARG A 1 87 ? -9.599 0.862 -2.303 1.00 90.38 87 ARG A N 1
ATOM 703 C CA . ARG A 1 87 ? -8.636 1.265 -3.327 1.00 90.38 87 ARG A CA 1
ATOM 704 C C . ARG A 1 87 ? -7.522 0.234 -3.508 1.00 90.38 87 ARG A C 1
ATOM 706 O O . ARG A 1 87 ? -7.125 -0.056 -4.637 1.00 90.38 87 ARG A O 1
ATOM 713 N N . LEU A 1 88 ? -7.005 -0.333 -2.422 1.00 90.88 88 LEU A N 1
ATOM 714 C CA . LEU A 1 88 ? -5.990 -1.385 -2.479 1.00 90.88 88 LEU A CA 1
ATOM 715 C C . LEU A 1 88 ? -6.489 -2.626 -3.215 1.00 90.88 88 LEU A C 1
ATOM 717 O O . LEU A 1 88 ? -5.741 -3.186 -4.018 1.00 90.88 88 LEU A O 1
ATOM 721 N N . GLN A 1 89 ? -7.734 -3.037 -2.979 1.00 90.62 89 GLN A N 1
ATOM 722 C CA . GLN A 1 89 ? -8.346 -4.174 -3.663 1.00 90.62 89 GLN A CA 1
ATOM 723 C C . GLN A 1 89 ? -8.445 -3.931 -5.174 1.00 90.62 89 GLN A C 1
ATOM 725 O O . GLN A 1 89 ? -8.038 -4.795 -5.955 1.00 90.62 89 GLN A O 1
ATOM 730 N N . GLU A 1 90 ? -8.865 -2.736 -5.601 1.00 91.00 90 GLU A N 1
ATOM 731 C CA . GLU A 1 90 ? -8.874 -2.365 -7.023 1.00 91.00 90 GLU A CA 1
ATOM 732 C C . GLU A 1 90 ? -7.479 -2.451 -7.659 1.00 91.00 90 GLU A C 1
ATOM 734 O O . GLU A 1 90 ? -7.314 -2.968 -8.769 1.00 91.00 90 GLU A O 1
ATOM 739 N N . LEU A 1 91 ? -6.458 -1.916 -6.978 1.00 90.25 91 LEU A N 1
ATOM 740 C CA . LEU A 1 91 ? -5.082 -1.925 -7.477 1.00 90.25 91 LEU A CA 1
ATOM 741 C C . LEU A 1 91 ? -4.529 -3.350 -7.550 1.00 90.25 91 LEU A C 1
ATOM 743 O O . LEU A 1 91 ? -3.930 -3.722 -8.560 1.00 90.25 91 LEU A O 1
ATOM 747 N N . LEU A 1 92 ? -4.776 -4.162 -6.524 1.00 90.81 92 LEU A N 1
ATOM 748 C CA . LEU A 1 92 ? -4.364 -5.560 -6.484 1.00 90.81 92 LEU A CA 1
ATOM 749 C C . LEU A 1 92 ? -4.998 -6.369 -7.610 1.00 90.81 92 LEU A C 1
ATOM 751 O O . LEU A 1 92 ? -4.283 -7.145 -8.243 1.00 90.81 92 LEU A O 1
ATOM 755 N N . GLU A 1 93 ? -6.286 -6.174 -7.909 1.00 91.12 93 GLU A N 1
ATOM 756 C CA . GLU A 1 93 ? -6.950 -6.904 -8.993 1.00 91.12 93 GLU A CA 1
ATOM 757 C C . GLU A 1 93 ? -6.328 -6.568 -10.359 1.00 91.12 93 GLU A C 1
ATOM 759 O O . GLU A 1 93 ? -6.053 -7.474 -11.149 1.00 91.12 93 GLU A O 1
ATOM 764 N N . LYS A 1 94 ? -5.961 -5.298 -10.599 1.00 90.31 94 LYS A N 1
ATOM 765 C CA . LYS A 1 94 ? -5.288 -4.864 -11.844 1.00 90.31 94 LYS A CA 1
ATOM 766 C C . LYS A 1 94 ? -3.961 -5.581 -12.101 1.00 90.31 94 LYS A C 1
ATOM 768 O O . LYS A 1 94 ? -3.615 -5.836 -13.254 1.00 90.31 94 LYS A O 1
ATOM 773 N N . VAL A 1 95 ? -3.199 -5.900 -11.052 1.00 89.69 95 VAL A N 1
ATOM 774 C CA . VAL A 1 95 ? -1.890 -6.577 -11.174 1.00 89.69 95 VAL A CA 1
ATOM 775 C C . VAL A 1 95 ? -1.909 -8.041 -10.742 1.00 89.69 95 VAL A C 1
ATOM 777 O O . VAL A 1 95 ? -0.882 -8.718 -10.824 1.00 89.69 95 VAL A O 1
ATOM 780 N N . ARG A 1 96 ? -3.067 -8.581 -10.352 1.00 90.00 96 ARG A N 1
ATOM 781 C CA . ARG A 1 96 ? -3.211 -9.916 -9.753 1.00 90.00 96 ARG A CA 1
ATOM 782 C C . ARG A 1 96 ? -2.590 -11.028 -10.581 1.00 90.00 96 ARG A C 1
ATOM 784 O O . ARG A 1 96 ? -1.916 -11.898 -10.031 1.00 90.00 96 ARG A O 1
ATOM 791 N N . HIS A 1 97 ? -2.785 -10.995 -11.898 1.00 91.06 97 HIS A N 1
ATOM 792 C CA . HIS A 1 97 ? -2.212 -11.991 -12.803 1.00 91.06 97 HIS A CA 1
ATOM 793 C C . HIS A 1 97 ? -0.676 -12.000 -12.738 1.00 91.06 97 HIS A C 1
ATOM 795 O O . HIS A 1 97 ? -0.066 -13.060 -12.612 1.00 91.06 97 HIS A O 1
ATOM 801 N N . LYS A 1 98 ? -0.050 -10.816 -12.730 1.00 89.75 98 LYS A N 1
ATOM 802 C CA . LYS A 1 98 ? 1.408 -10.666 -12.609 1.00 89.75 98 LYS A CA 1
ATOM 803 C C . LYS A 1 98 ? 1.901 -11.088 -11.223 1.00 89.75 98 LYS A C 1
ATOM 805 O O . LYS A 1 98 ? 2.906 -11.785 -11.110 1.00 89.75 98 LYS A O 1
ATOM 810 N N . LEU A 1 99 ? 1.164 -10.734 -10.168 1.00 88.75 99 LEU A N 1
ATOM 811 C CA . LEU A 1 99 ? 1.510 -11.110 -8.795 1.00 88.75 99 LEU A CA 1
ATOM 812 C C . LEU A 1 99 ? 1.478 -12.626 -8.573 1.00 88.75 99 LEU A C 1
ATOM 814 O O . LEU A 1 99 ? 2.356 -13.156 -7.897 1.00 88.75 99 LEU A O 1
ATOM 818 N N . ARG A 1 100 ? 0.523 -13.345 -9.176 1.00 90.00 100 ARG A N 1
ATOM 819 C CA . ARG A 1 100 ? 0.445 -14.817 -9.095 1.00 90.00 100 ARG A CA 1
ATOM 820 C C . ARG A 1 100 ? 1.649 -15.516 -9.728 1.00 90.00 100 ARG A C 1
ATOM 822 O O . ARG A 1 100 ? 2.046 -16.584 -9.260 1.00 90.00 100 ARG A O 1
ATOM 829 N N . GLN A 1 101 ? 2.219 -14.914 -10.769 1.00 88.56 101 GLN A N 1
ATOM 830 C CA . GLN A 1 101 ? 3.382 -15.436 -11.488 1.00 88.56 101 GLN A CA 1
ATOM 831 C C . GLN A 1 101 ? 4.713 -15.102 -10.796 1.00 88.56 101 GLN A C 1
ATOM 833 O O . GLN A 1 101 ? 5.717 -15.758 -11.057 1.00 88.56 101 GLN A O 1
ATOM 838 N N . SER A 1 102 ? 4.725 -14.126 -9.884 1.00 85.38 102 SER A N 1
ATOM 839 C CA . SER A 1 102 ? 5.915 -13.705 -9.141 1.00 85.38 102 SER A CA 1
ATOM 840 C C . SER A 1 102 ? 6.012 -14.384 -7.772 1.00 85.38 102 SER A C 1
ATOM 842 O O . SER A 1 102 ? 5.048 -14.418 -7.005 1.00 85.38 102 SER A O 1
ATOM 844 N N . THR A 1 103 ? 7.206 -14.866 -7.410 1.00 82.31 103 THR A N 1
ATOM 845 C CA . THR A 1 103 ? 7.493 -15.409 -6.068 1.00 82.31 103 THR A CA 1
ATOM 846 C C . THR A 1 103 ? 7.168 -14.396 -4.968 1.00 82.31 103 THR A C 1
ATOM 848 O O . THR A 1 103 ? 6.543 -14.745 -3.966 1.00 82.31 103 THR A O 1
ATOM 851 N N . ASN A 1 104 ? 7.526 -13.128 -5.179 1.00 81.19 104 ASN A N 1
ATOM 852 C CA . ASN A 1 104 ? 7.270 -12.055 -4.219 1.00 81.19 104 ASN A CA 1
ATOM 853 C C . ASN A 1 104 ? 5.805 -11.601 -4.248 1.00 81.19 104 ASN A C 1
ATOM 855 O O . ASN A 1 104 ? 5.231 -11.307 -3.199 1.00 81.19 104 ASN A O 1
ATOM 859 N N . GLY A 1 105 ? 5.167 -11.630 -5.422 1.00 85.38 105 GLY A N 1
ATOM 860 C CA . GLY A 1 105 ? 3.760 -11.261 -5.572 1.00 85.38 105 GLY A CA 1
ATOM 861 C C . GLY A 1 105 ? 2.804 -12.178 -4.805 1.00 85.38 105 GLY A C 1
ATOM 862 O O . GLY A 1 105 ? 1.830 -11.701 -4.223 1.00 85.38 105 GLY A O 1
ATOM 863 N N . LYS A 1 106 ? 3.124 -13.474 -4.677 1.00 88.31 106 LYS A N 1
ATOM 864 C CA . LYS A 1 106 ? 2.362 -14.411 -3.827 1.00 88.31 106 LYS A CA 1
ATOM 865 C C . LYS A 1 106 ? 2.299 -13.971 -2.360 1.00 88.31 106 LYS A C 1
ATOM 867 O O . LYS A 1 106 ? 1.271 -14.170 -1.717 1.00 88.31 106 LYS A O 1
ATOM 872 N N . ARG A 1 107 ? 3.361 -13.347 -1.835 1.00 89.25 107 ARG A N 1
ATOM 873 C CA . ARG A 1 107 ? 3.406 -12.842 -0.449 1.00 89.25 107 ARG A CA 1
ATOM 874 C C . ARG A 1 107 ? 2.512 -11.614 -0.270 1.00 89.25 107 ARG A C 1
ATOM 876 O O . ARG A 1 107 ? 1.808 -11.520 0.727 1.00 89.25 107 ARG A O 1
ATOM 883 N N . ILE A 1 108 ? 2.475 -10.730 -1.270 1.00 89.69 108 ILE A N 1
ATOM 884 C CA . ILE A 1 108 ? 1.562 -9.575 -1.299 1.00 89.69 108 ILE A CA 1
ATOM 885 C C . ILE A 1 108 ? 0.105 -10.056 -1.293 1.00 89.69 108 ILE A C 1
ATOM 887 O O . ILE A 1 108 ? -0.691 -9.601 -0.478 1.00 89.69 108 ILE A O 1
ATOM 891 N N . LEU A 1 109 ? -0.231 -11.040 -2.136 1.00 90.50 109 LEU A N 1
ATOM 892 C CA . LEU A 1 109 ? -1.574 -11.630 -2.172 1.00 90.50 109 LEU A CA 1
ATOM 893 C C . LEU A 1 109 ? -1.947 -12.321 -0.851 1.00 90.50 109 LEU A C 1
ATOM 895 O O . LEU A 1 109 ? -3.100 -12.262 -0.433 1.00 90.50 109 LEU A O 1
ATOM 899 N N . GLN A 1 110 ? -0.986 -12.959 -0.177 1.00 90.31 110 GLN A N 1
ATOM 900 C CA . GLN A 1 110 ? -1.211 -13.548 1.143 1.00 90.31 110 GLN A CA 1
ATOM 901 C C . GLN A 1 110 ? -1.499 -12.478 2.205 1.00 90.31 110 GLN A C 1
ATOM 903 O O . GLN A 1 110 ? -2.393 -12.677 3.024 1.00 90.31 110 GLN A O 1
ATOM 908 N N . ALA A 1 111 ? -0.772 -11.357 2.193 1.00 88.62 111 ALA A N 1
ATOM 909 C CA . ALA A 1 111 ? -1.030 -10.238 3.098 1.00 88.62 111 ALA A CA 1
ATOM 910 C C . ALA A 1 111 ? -2.410 -9.616 2.846 1.00 88.62 111 ALA A C 1
ATOM 912 O O . ALA A 1 111 ? -3.171 -9.438 3.792 1.00 88.62 111 ALA A O 1
ATOM 913 N N . ALA A 1 112 ? -2.767 -9.390 1.576 1.00 89.44 112 ALA A N 1
ATOM 914 C CA . ALA A 1 112 ? -4.091 -8.906 1.185 1.00 89.44 112 ALA A CA 1
ATOM 915 C C . ALA A 1 112 ? -5.205 -9.828 1.696 1.00 89.44 112 ALA A C 1
ATOM 917 O O . ALA A 1 112 ? -6.144 -9.368 2.333 1.00 89.44 112 ALA A O 1
ATOM 918 N N . ARG A 1 113 ? -5.059 -1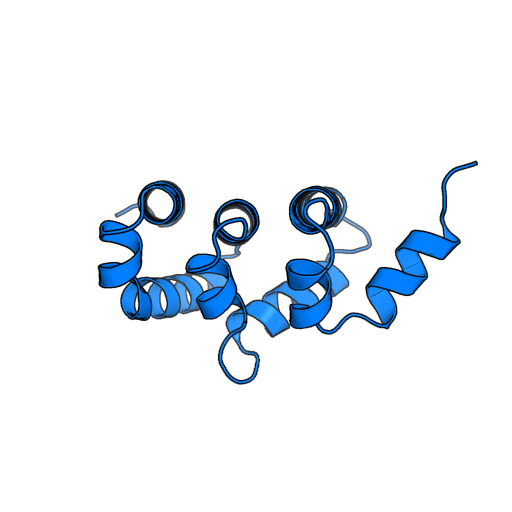1.145 1.499 1.00 88.88 113 ARG A N 1
ATOM 919 C CA . ARG A 1 113 ? -6.043 -12.130 1.970 1.00 88.88 113 ARG A CA 1
ATOM 920 C C . ARG A 1 113 ? -6.218 -12.118 3.489 1.00 88.88 113 ARG A C 1
ATOM 922 O O . ARG A 1 113 ? -7.327 -12.294 3.967 1.00 88.88 113 ARG A O 1
ATOM 929 N N . ARG A 1 114 ? -5.130 -11.941 4.246 1.00 87.38 114 ARG A N 1
ATOM 930 C CA . ARG A 1 114 ? -5.186 -11.869 5.716 1.00 87.38 114 ARG A CA 1
ATOM 931 C C . ARG A 1 114 ? -5.871 -10.600 6.215 1.00 87.38 114 ARG A C 1
ATOM 933 O O . ARG A 1 114 ? -6.467 -10.643 7.279 1.00 87.38 114 ARG A O 1
ATOM 940 N N . LYS A 1 115 ? -5.727 -9.487 5.490 1.00 85.88 115 LYS A N 1
ATOM 941 C CA . LYS A 1 115 ? -6.268 -8.185 5.888 1.00 85.88 115 LYS A CA 1
ATOM 942 C C . LYS A 1 115 ? -7.742 -8.035 5.521 1.00 85.88 115 LYS A C 1
ATOM 944 O O . LYS A 1 115 ? -8.517 -7.603 6.356 1.00 85.88 115 LYS A O 1
ATOM 949 N N . PHE A 1 116 ? -8.111 -8.385 4.291 1.00 84.62 116 PHE A N 1
ATOM 950 C CA . PHE A 1 116 ? -9.438 -8.081 3.748 1.00 84.62 116 PHE A CA 1
ATOM 951 C C . PHE A 1 116 ? -10.507 -9.141 4.045 1.00 84.62 116 PHE A C 1
ATOM 953 O O . PHE A 1 116 ? -11.586 -9.021 3.485 1.00 84.62 116 PHE A O 1
ATOM 960 N N . GLU A 1 117 ? -10.198 -10.172 4.847 1.00 63.66 117 GLU A N 1
ATOM 961 C CA . GLU A 1 117 ? -11.072 -11.317 5.175 1.00 63.66 117 GLU A CA 1
ATOM 962 C C . GLU A 1 117 ? -12.093 -11.675 4.077 1.00 63.66 117 GLU A C 1
ATOM 964 O O . GLU A 1 117 ? -13.273 -11.334 4.151 1.00 63.66 117 GLU A O 1
ATOM 969 N N . VAL A 1 118 ? -11.621 -12.419 3.068 1.00 45.81 118 VAL A N 1
ATOM 970 C CA . VAL A 1 118 ? -12.482 -13.170 2.135 1.00 45.81 118 VAL A CA 1
ATOM 971 C C . VAL A 1 118 ? -12.050 -14.630 2.066 1.00 45.81 118 VAL A C 1
ATOM 973 O O . VAL A 1 118 ? -10.822 -14.902 1.953 1.00 45.81 118 VAL A O 1
#

=== Feature glossary ===
Annotated list of the representations used here:

Nearest PDB structures. The Foldseek neighbor list gives the closest experimentally determined structures in the PDB, ranked by structural alignment. TM-score near 1 means near-identical fold; near 0.3 means only rough topology match. This is how one finds what a novel AlphaFold prediction most resembles in the solved-structure universe.

Foldseek 3Di. Foldseek's 3Di representation compresses backbone geometry into a per-residue letter drawn from a learned twenty-state alphabet. It captures the tertiary interaction pattern around each residue — which residues are packed against it in space, regardless of where they are in sequence.

Radius of gyration, Cα contacts, bounding box. Radius of gyration (Rg) is the root-mean-square distance of Cα atoms from their centroid — a single number for overall size and compactness. A globular domain of N residues has Rg ≈ 2.2·N^0.38 Å; an extended or disordered chain has a much larger Rg. The Cα contact count is the number of residue pairs whose Cα atoms are within 8 Å and are more than four positions apart in sequence — a standard proxy for tertiary packing density. The bounding box is the smallest axis-aligned box enclosing all Cα atoms.

InterPro / GO / CATH / organism. The annotation block draws on four external resources. InterPro: which protein families and domains the sequence belongs to. GO: standardized terms for what the protein does, what process it participates in, and where in the cell it acts. CATH: which structural fold it has in the CATH hierarchy. Organism: the species of origin.

mmCIF coordinates. The mmCIF block holds the 3D Cartesian coordinates of each backbone atom (N, Cα, C, O) in ångströms. mmCIF is the PDB's canonical archive format — a tagged-loop text representation of the atomic model.

pLDDT. pLDDT is the predicted lDDT-Cα score: AlphaFold's confidence that the local environment of each residue (all inter-atomic distances within 15 Å) is correctly placed. It is a per-residue number between 0 and 100, with higher meaning more reliable.

Backbone torsions (φ/ψ). φ (phi) and ψ (psi) are the two rotatable backbone dihedrals per residue: φ is the C(i-1)–N–Cα–C torsion, ψ is the N–Cα–C–N(i+1) torsion, both in degrees on (−180°, 180°]. α-helical residues cluster near (−60°, −45°); β-strand residues near (−120°, +130°). A Ramachandran plot is simply a scatter of (φ, ψ) for every residue.

B-factor. For experimental (PDB) structures, the B-factor (temperature factor) quantifies the positional spread of each atom in the crystal — a combination of thermal vibration and static disorder — in units of Å². High B-factors mark flexible loops or poorly resolved regions; low B-factors mark the rigid, well-ordered core.

Secondary structure (3-state, P-SEA). SS3 is a coarse helix/strand/coil call (letters a/b/c) made by the P-SEA algorithm from inter-Cα distances and dihedrals. It is less detailed than DSSP but needs only Cα positions.

Predicted aligned error. Predicted aligned error is AlphaFold's pairwise confidence. Unlike pLDDT (per-residue), PAE is per-residue-pair and captures whether two parts of the structure are correctly placed relative to each other. Units are ångströms of expected positional error.

Solvent-accessible surface area. Solvent-accessible surface area (SASA) is the area in Å² traced out by the centre of a 1.4 Å probe sphere (a water molecule) rolled over the protein's van der Waals surface (Shrake–Rupley / Lee–Richards construction). Buried residues have near-zero SASA; fully exposed residues can exceed 200 Å². The total SASA scales roughly with the number of surface residues.

Secondary structure (8-state, DSSP). The SS8 string is DSSP's per-residue secondary-structure call. α-helix (H) means an i→i+4 H-bond ladder; β-strand (E) means the residue participates in a β-sheet; 3₁₀ (G) and π (I) are tighter and wider helices; T/S are turns/bends; '-' is loop.

Rendered structure images. Structure images are PyMOL renders from six orthogonal camera directions. Cartoon representation draws helices as coils and strands as arrows; sticks shows the backbone as bonds; surface shows the solvent-excluded envelope. Rainbow coloring maps sequence position to hue (blue→red, N→C); chain coloring assigns a distinct color per polypeptide.

Sequence. The amino-acid sequence is the protein's primary structure: the linear order of residues from the N-terminus to the C-terminus, written in one-letter code. Everything else here — the 3D coordinates, the secondary structure, the domain annotations — is ultimately a consequence of this string.

Contact-map, Ramachandran, and PAE plots. Three diagnostic plots accompany the record. The Cα contact map visualizes the tertiary structure as a 2D adjacency matrix (8 Å cutoff, sequence-local contacts suppressed). The Ramachandran plot shows the distribution of backbone (φ, ψ) torsions, with points in the α and β basins reflecting secondary structure content. The PAE plot shows AlphaFold's inter-residue confidence as a color matrix.